Protein AF-A0A925IFC4-F1 (afdb_monomer)

Structure (mmCIF, N/CA/C/O backbone):
data_AF-A0A925IFC4-F1
#
_entry.id   AF-A0A925IFC4-F1
#
loop_
_atom_site.group_PDB
_atom_site.id
_atom_site.type_symbol
_atom_site.label_atom_id
_atom_site.label_alt_id
_atom_site.label_comp_id
_atom_site.label_asym_id
_atom_site.label_entity_id
_atom_site.label_seq_id
_atom_site.pdbx_PDB_ins_code
_atom_site.Cartn_x
_atom_site.Cartn_y
_atom_site.Cartn_z
_atom_site.occupancy
_atom_site.B_iso_or_equiv
_atom_site.auth_seq_id
_atom_site.auth_comp_id
_atom_site.auth_asym_id
_atom_site.auth_atom_i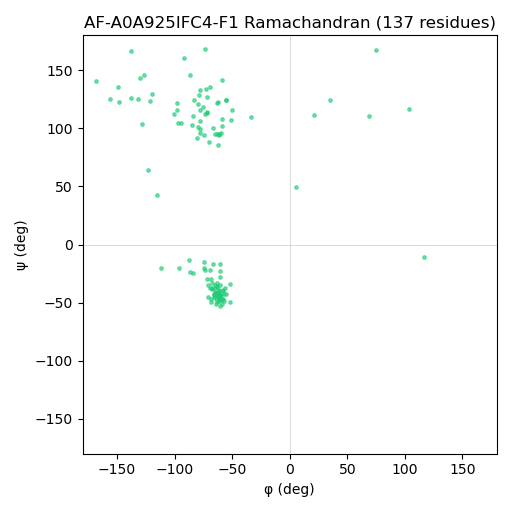d
_atom_site.pdbx_PDB_model_num
ATOM 1 N N . MET A 1 1 ? -32.174 -8.246 44.056 1.00 46.19 1 MET A N 1
ATOM 2 C CA . MET A 1 1 ? -30.906 -7.819 43.424 1.00 46.19 1 MET A CA 1
ATOM 3 C C . MET A 1 1 ? -29.836 -8.843 43.777 1.00 46.19 1 MET A C 1
ATOM 5 O O . MET A 1 1 ? -29.419 -8.893 44.926 1.00 46.19 1 MET A O 1
ATOM 9 N N . LYS A 1 2 ? -29.479 -9.734 42.846 1.00 35.59 2 LYS A N 1
ATOM 10 C CA . LYS A 1 2 ? -28.476 -10.783 43.079 1.00 35.59 2 LYS A CA 1
ATOM 11 C C . LYS A 1 2 ? -27.155 -10.326 42.459 1.00 35.59 2 LYS A C 1
ATOM 13 O O . LYS A 1 2 ? -27.074 -10.168 41.248 1.00 35.59 2 LYS A O 1
ATOM 18 N N . LYS A 1 3 ? -26.167 -10.049 43.311 1.00 41.47 3 LYS A N 1
ATOM 19 C CA . LYS A 1 3 ? -24.783 -9.749 42.927 1.00 41.47 3 LYS A CA 1
ATOM 20 C C . LYS A 1 3 ? -24.097 -11.082 42.628 1.00 41.47 3 LYS A C 1
ATOM 22 O O . LYS A 1 3 ? -24.071 -11.941 43.504 1.00 41.47 3 LYS A O 1
ATOM 27 N N . ILE A 1 4 ? -23.587 -11.263 41.414 1.00 45.59 4 ILE A N 1
ATOM 28 C CA . ILE A 1 4 ? -22.760 -12.422 41.063 1.00 45.59 4 ILE A CA 1
ATOM 29 C C . ILE A 1 4 ? -21.303 -11.975 41.164 1.00 45.59 4 ILE A C 1
ATOM 31 O O . ILE A 1 4 ? -20.880 -11.045 40.479 1.00 45.59 4 ILE A O 1
ATOM 35 N N . LEU A 1 5 ? -20.589 -12.599 42.101 1.00 38.47 5 LEU A N 1
ATOM 36 C CA . LEU A 1 5 ? -19.162 -12.427 42.339 1.00 38.47 5 LEU A CA 1
ATOM 37 C C . LEU A 1 5 ? -18.351 -13.015 41.178 1.00 38.47 5 LEU A C 1
ATOM 39 O O . LEU A 1 5 ? -18.596 -14.138 40.743 1.00 38.47 5 LEU A O 1
ATOM 43 N N . ILE A 1 6 ? -17.347 -12.259 40.742 1.00 48.53 6 ILE A N 1
ATOM 44 C CA . ILE A 1 6 ? -16.278 -12.691 39.843 1.00 48.53 6 ILE A CA 1
ATOM 45 C C . ILE A 1 6 ? -15.311 -13.558 40.659 1.00 48.53 6 ILE A C 1
ATOM 47 O O . ILE A 1 6 ? -14.718 -13.076 41.623 1.00 48.53 6 ILE A O 1
ATOM 51 N N . ALA A 1 7 ? -15.155 -14.829 40.287 1.00 41.88 7 ALA A N 1
ATOM 52 C CA . ALA A 1 7 ? -14.155 -15.722 40.862 1.00 41.88 7 ALA A CA 1
ATOM 53 C C . ALA A 1 7 ? -12.924 -15.761 39.944 1.00 41.88 7 ALA A C 1
ATOM 55 O O . ALA A 1 7 ? -12.948 -16.373 38.878 1.00 41.88 7 ALA A O 1
ATOM 56 N N . ALA A 1 8 ? -11.854 -15.082 40.357 1.00 44.44 8 ALA A N 1
ATOM 57 C CA . ALA A 1 8 ? -10.533 -15.211 39.756 1.00 44.44 8 ALA A CA 1
ATOM 58 C C . ALA A 1 8 ? -9.880 -16.505 40.266 1.00 44.44 8 ALA A C 1
ATOM 60 O O . ALA A 1 8 ? -9.625 -16.650 41.461 1.00 44.44 8 ALA A O 1
ATOM 61 N N . VAL A 1 9 ? -9.621 -17.452 39.365 1.00 39.47 9 VAL A N 1
ATOM 62 C CA . VAL A 1 9 ? -8.848 -18.662 39.664 1.00 39.47 9 VAL A CA 1
ATOM 63 C C . VAL A 1 9 ? -7.369 -18.319 39.500 1.00 39.47 9 VAL A C 1
ATOM 65 O O . VAL A 1 9 ? -6.867 -18.204 38.386 1.00 39.47 9 VAL A O 1
ATOM 68 N N . ILE A 1 10 ? -6.683 -18.119 40.624 1.00 49.72 10 ILE A N 1
ATOM 69 C CA . ILE A 1 10 ? -5.228 -17.950 40.695 1.00 49.72 10 ILE A CA 1
ATOM 70 C C . ILE A 1 10 ? -4.639 -19.331 40.987 1.00 49.72 10 ILE A C 1
ATOM 72 O O . ILE A 1 10 ? -4.730 -19.822 42.111 1.00 49.72 10 ILE A O 1
ATOM 76 N N . VAL A 1 11 ? -4.050 -19.973 39.978 1.00 46.69 11 VAL A N 1
ATOM 77 C CA . VAL A 1 11 ? -3.230 -21.173 40.185 1.00 46.69 11 VAL A CA 1
ATOM 78 C C . VAL A 1 11 ? -1.822 -20.717 40.549 1.00 46.69 11 VAL A C 1
ATOM 80 O O . VAL A 1 11 ? -1.109 -20.129 39.741 1.00 46.69 11 VAL A O 1
ATOM 83 N N . SER A 1 12 ? -1.461 -20.965 41.804 1.00 45.19 12 SER A N 1
ATOM 84 C CA . SER A 1 12 ? -0.130 -20.766 42.363 1.00 45.19 12 SER A CA 1
ATOM 85 C C . SER A 1 12 ? 0.604 -22.107 42.356 1.00 45.19 12 SER A C 1
ATOM 87 O O . SER A 1 12 ? 0.128 -23.070 42.957 1.00 45.19 12 SER A O 1
ATOM 89 N N . THR A 1 13 ? 1.759 -22.179 41.695 1.00 47.94 13 THR A N 1
ATOM 90 C CA . THR A 1 13 ? 2.710 -23.291 41.841 1.00 47.94 13 THR A CA 1
ATOM 91 C C . THR A 1 13 ? 4.058 -22.754 42.300 1.00 47.94 13 THR A C 1
ATOM 93 O O . THR A 1 13 ? 4.638 -21.861 41.683 1.00 47.94 13 THR A O 1
ATOM 96 N N . MET A 1 14 ? 4.513 -23.301 43.426 1.00 41.81 14 MET A N 1
ATOM 97 C CA . MET A 1 14 ? 5.743 -22.977 44.138 1.00 41.81 14 MET A CA 1
ATO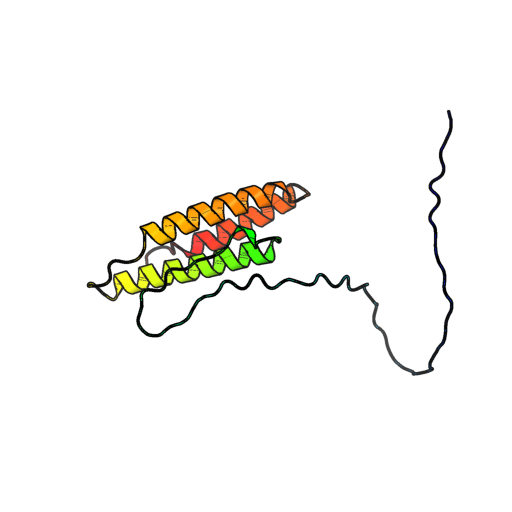M 98 C C . MET A 1 14 ? 7.008 -23.489 43.426 1.00 41.81 14 MET A C 1
ATOM 100 O O . MET A 1 14 ? 7.080 -24.647 43.034 1.00 41.81 14 MET A O 1
ATOM 104 N N . LEU A 1 15 ? 7.996 -22.589 43.349 1.00 44.41 15 LEU A N 1
ATOM 105 C CA . LEU A 1 15 ? 9.425 -22.712 43.695 1.00 44.41 15 LEU A CA 1
ATOM 106 C C . LEU A 1 15 ? 10.170 -24.043 43.462 1.00 44.41 15 LEU A C 1
ATOM 108 O O . LEU A 1 15 ? 9.935 -25.025 44.158 1.00 44.41 15 LEU A O 1
ATOM 112 N N . LEU A 1 16 ? 11.267 -23.957 42.699 1.00 45.97 16 LEU A N 1
ATOM 113 C CA . LEU A 1 16 ? 12.550 -24.592 43.030 1.00 45.97 16 LEU A CA 1
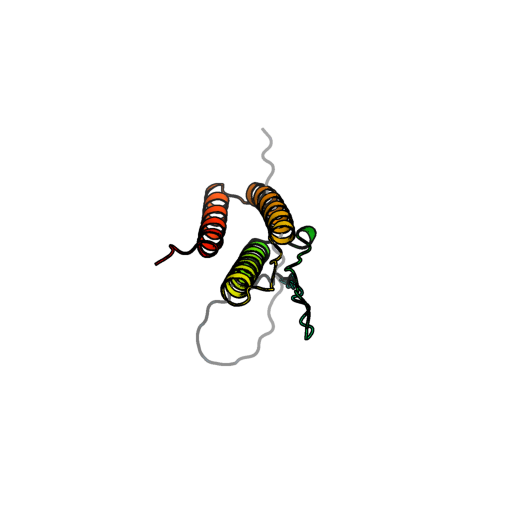ATOM 114 C C . LEU A 1 16 ? 13.696 -23.734 42.479 1.00 45.97 16 LEU A C 1
ATOM 116 O O . LEU A 1 16 ? 13.727 -23.387 41.303 1.00 45.97 16 LEU A O 1
ATOM 120 N N . GLY A 1 17 ? 14.586 -23.320 43.381 1.00 39.25 17 GLY A N 1
ATOM 121 C CA . GLY A 1 17 ? 15.634 -22.345 43.116 1.00 39.25 17 GLY A CA 1
ATOM 122 C C . GLY A 1 17 ? 16.965 -22.939 42.666 1.00 39.25 17 GLY A C 1
ATOM 123 O O . GLY A 1 17 ? 17.304 -24.073 42.991 1.00 39.25 17 GLY A O 1
ATOM 124 N N . CYS A 1 18 ? 17.769 -22.078 42.045 1.00 43.66 18 CYS A N 1
ATOM 125 C CA . CYS A 1 18 ? 19.224 -22.153 42.049 1.00 43.66 18 CYS A CA 1
ATOM 126 C C . CYS A 1 18 ? 19.780 -20.763 42.387 1.00 43.66 18 CYS A C 1
ATOM 128 O O . CYS A 1 18 ? 19.436 -19.758 41.771 1.00 43.66 18 CYS A O 1
ATOM 130 N N . LYS A 1 19 ? 20.622 -20.732 43.424 1.00 42.53 19 LYS A N 1
ATOM 131 C CA . LYS A 1 19 ? 21.416 -19.593 43.894 1.00 42.53 19 LYS A CA 1
ATOM 132 C C . LYS A 1 19 ? 22.419 -19.183 42.808 1.00 42.53 19 LYS A C 1
ATOM 134 O O . LYS A 1 19 ? 23.290 -19.973 42.463 1.00 42.53 19 LYS A O 1
ATOM 139 N N . GLY A 1 20 ? 22.341 -17.935 42.362 1.00 39.03 20 GLY A N 1
ATOM 140 C CA . GLY A 1 20 ? 23.335 -17.257 41.533 1.00 39.03 20 GLY A CA 1
ATOM 141 C C . GLY A 1 20 ? 23.179 -15.757 41.751 1.00 39.03 20 GLY A C 1
ATOM 142 O O . GLY A 1 20 ? 22.070 -15.238 41.709 1.00 39.03 20 GLY A O 1
ATOM 143 N N . LYS A 1 21 ? 24.269 -15.107 42.132 1.00 39.38 21 LYS A N 1
ATOM 144 C CA . LYS A 1 21 ? 24.345 -13.729 42.608 1.00 39.38 21 LYS A CA 1
ATOM 145 C C . LYS A 1 21 ? 24.499 -12.780 41.405 1.00 39.38 21 LYS A C 1
ATOM 147 O O . LYS A 1 21 ? 25.169 -13.147 40.449 1.00 39.38 21 LYS A O 1
ATOM 152 N N . ASP A 1 22 ? 23.907 -11.591 41.545 1.00 39.12 22 ASP A N 1
ATOM 153 C CA . ASP A 1 22 ? 24.119 -10.337 40.795 1.00 39.12 22 ASP A CA 1
ATOM 154 C C . ASP A 1 22 ? 23.083 -9.896 39.717 1.00 39.12 22 ASP A C 1
ATOM 156 O O . ASP A 1 22 ? 22.862 -10.526 38.691 1.00 39.12 22 ASP A O 1
ATOM 160 N N . GLU A 1 23 ? 22.488 -8.735 40.045 1.00 34.81 23 GLU A N 1
ATOM 161 C CA . GLU A 1 23 ? 21.970 -7.603 39.247 1.00 34.81 23 GLU A CA 1
ATOM 162 C C . GLU A 1 23 ? 20.721 -7.682 38.325 1.00 34.81 23 GLU A C 1
ATOM 164 O O . GLU A 1 23 ? 20.717 -8.197 37.216 1.00 34.81 23 GLU A O 1
ATOM 169 N N . LYS A 1 24 ? 19.671 -6.975 38.794 1.00 37.44 24 LYS A N 1
ATOM 170 C CA . LYS A 1 24 ? 18.642 -6.174 38.088 1.00 37.44 24 LYS A CA 1
ATOM 171 C C . LYS A 1 24 ? 18.374 -6.455 36.589 1.00 37.44 24 LYS A C 1
ATOM 173 O O . LYS A 1 24 ? 19.050 -5.882 35.738 1.00 37.44 24 LYS A O 1
ATOM 178 N N . LYS A 1 25 ? 17.186 -6.999 36.272 1.00 30.45 25 LYS A N 1
ATOM 179 C CA . LYS A 1 25 ? 16.208 -6.336 35.373 1.00 30.45 25 LYS A CA 1
ATOM 180 C C . LYS A 1 25 ? 14.825 -7.003 35.386 1.00 30.45 25 LYS A C 1
ATOM 182 O O . LYS A 1 25 ? 14.695 -8.214 35.428 1.00 30.45 25 LYS A O 1
ATOM 187 N N . ASN A 1 26 ? 13.825 -6.133 35.339 1.00 31.44 26 ASN A N 1
ATOM 188 C CA . ASN A 1 26 ? 12.381 -6.331 35.246 1.00 31.44 26 ASN A CA 1
ATOM 189 C C . ASN A 1 26 ? 11.966 -7.298 34.110 1.00 31.44 26 ASN A C 1
ATOM 191 O O . ASN A 1 26 ? 12.162 -6.970 32.939 1.00 31.44 26 ASN A O 1
ATOM 195 N N . GLU A 1 27 ? 11.375 -8.450 34.443 1.00 29.33 27 GLU A N 1
ATOM 196 C CA . GLU A 1 27 ? 10.755 -9.369 33.477 1.00 29.33 27 GLU A CA 1
ATOM 197 C C . GLU A 1 27 ? 9.383 -8.836 33.048 1.00 29.33 27 GLU A C 1
ATOM 199 O O . GLU A 1 27 ? 8.400 -8.874 33.786 1.00 29.33 27 GLU A O 1
ATOM 204 N N . THR A 1 28 ? 9.322 -8.329 31.818 1.00 34.19 28 THR A N 1
ATOM 205 C CA . THR A 1 28 ? 8.069 -8.164 31.079 1.00 34.19 28 THR A CA 1
ATOM 206 C C . THR A 1 28 ? 7.742 -9.499 30.424 1.00 34.19 28 THR A C 1
ATOM 208 O O . THR A 1 28 ? 8.560 -10.041 29.680 1.00 34.19 28 THR A O 1
ATOM 211 N N . ILE A 1 29 ? 6.547 -10.016 30.706 1.00 30.41 29 ILE A N 1
ATOM 212 C CA . ILE A 1 29 ? 5.949 -11.183 30.055 1.00 30.41 29 ILE A CA 1
ATOM 213 C C . ILE A 1 29 ? 6.019 -10.973 28.538 1.00 30.41 29 ILE A C 1
ATOM 215 O O . ILE A 1 29 ? 5.313 -10.137 27.977 1.00 30.41 29 ILE A O 1
ATOM 219 N N . SER A 1 30 ? 6.914 -11.711 27.883 1.00 32.00 30 SER A N 1
ATOM 220 C CA . SER A 1 30 ? 6.984 -11.777 26.429 1.00 32.00 30 SER A CA 1
ATOM 221 C C . SER A 1 30 ? 5.875 -12.698 25.947 1.00 32.00 30 SER A C 1
ATOM 223 O O . SER A 1 30 ? 6.023 -13.918 25.922 1.00 32.00 30 SER A O 1
ATOM 225 N N . THR A 1 31 ? 4.746 -12.108 25.566 1.00 31.53 31 THR A N 1
ATOM 226 C CA . THR A 1 31 ? 3.783 -12.773 24.693 1.00 31.53 31 THR A CA 1
ATOM 227 C C . THR A 1 31 ? 4.461 -12.929 23.337 1.00 31.53 31 THR A C 1
ATOM 229 O O . THR A 1 31 ? 4.572 -11.969 22.574 1.00 31.53 31 THR A O 1
ATOM 232 N N . ALA A 1 32 ? 4.977 -14.127 23.064 1.00 35.16 32 ALA A N 1
ATOM 233 C CA . ALA A 1 32 ? 5.475 -14.505 21.753 1.00 35.16 32 ALA A CA 1
ATOM 234 C C . ALA A 1 32 ? 4.313 -14.422 20.754 1.00 35.16 32 ALA A C 1
ATOM 236 O O . ALA A 1 32 ? 3.511 -15.342 20.620 1.00 35.16 32 ALA A O 1
ATOM 237 N N . THR A 1 33 ? 4.198 -13.278 20.086 1.00 32.16 33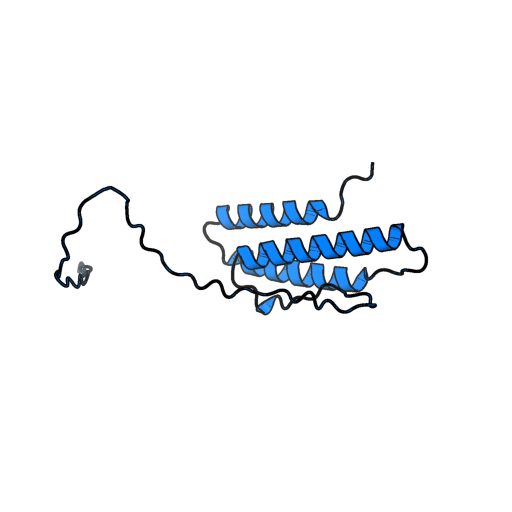 THR A N 1
ATOM 238 C CA . THR A 1 33 ? 3.435 -13.181 18.849 1.00 32.16 33 THR A CA 1
ATOM 239 C C . THR A 1 33 ? 4.363 -13.744 17.792 1.00 32.16 33 THR A C 1
ATOM 241 O O . THR A 1 33 ? 5.337 -13.095 17.410 1.00 32.16 33 THR A O 1
ATOM 244 N N . THR A 1 34 ? 4.132 -14.992 17.398 1.00 30.06 34 THR A N 1
ATOM 245 C CA . THR A 1 34 ? 4.749 -15.557 16.203 1.00 30.06 34 THR A CA 1
ATOM 246 C C . THR A 1 34 ? 4.295 -14.688 15.039 1.00 30.06 34 THR A C 1
ATOM 248 O O . THR A 1 34 ? 3.179 -14.834 14.549 1.00 30.06 34 THR A O 1
ATOM 251 N N . ALA A 1 35 ? 5.126 -13.719 14.660 1.00 36.28 35 ALA A N 1
ATOM 252 C CA . ALA A 1 35 ? 4.985 -13.005 13.409 1.00 36.28 35 ALA A CA 1
ATOM 253 C C . ALA A 1 35 ? 5.226 -14.042 12.311 1.00 36.28 35 ALA A C 1
ATOM 255 O O . ALA A 1 35 ? 6.369 -14.369 11.985 1.00 36.28 35 ALA A O 1
ATOM 256 N N . GLU A 1 36 ? 4.144 -14.628 11.801 1.00 35.38 36 GLU A N 1
ATOM 257 C CA . GLU A 1 36 ? 4.181 -15.297 10.511 1.00 35.38 36 GLU A CA 1
ATOM 258 C C . GLU A 1 36 ? 4.603 -14.230 9.508 1.00 35.38 36 GLU A C 1
ATOM 260 O O . GLU A 1 36 ? 3.870 -13.298 9.182 1.00 35.38 36 GLU A O 1
ATOM 265 N N . ASN A 1 37 ? 5.876 -14.305 9.137 1.00 38.12 37 ASN A N 1
ATOM 266 C CA . ASN A 1 37 ? 6.525 -13.388 8.231 1.00 38.12 37 ASN A CA 1
ATOM 267 C C . ASN A 1 37 ? 5.820 -13.523 6.877 1.00 38.12 37 ASN A C 1
ATOM 269 O O . ASN A 1 37 ? 6.130 -14.434 6.106 1.00 38.12 37 ASN A O 1
ATOM 273 N N . ASN A 1 38 ? 4.838 -12.652 6.622 1.00 46.09 38 ASN A N 1
ATOM 274 C CA . ASN A 1 38 ? 4.154 -12.515 5.341 1.00 46.09 38 ASN A CA 1
ATOM 275 C C . ASN A 1 38 ? 5.194 -12.097 4.307 1.00 46.09 38 ASN A C 1
ATOM 277 O O . ASN A 1 38 ? 5.474 -10.918 4.083 1.00 46.09 38 ASN A O 1
ATOM 281 N N . THR A 1 39 ? 5.860 -13.102 3.755 1.00 38.44 39 THR A N 1
ATOM 282 C CA . THR A 1 39 ? 6.976 -12.920 2.849 1.00 38.44 39 THR A CA 1
ATOM 283 C C . THR A 1 39 ? 6.376 -12.548 1.506 1.00 38.44 39 THR A C 1
ATOM 285 O O . THR A 1 39 ? 5.898 -13.410 0.776 1.00 38.44 39 THR A O 1
ATOM 288 N N . ALA A 1 40 ? 6.378 -11.252 1.192 1.00 46.69 40 ALA A N 1
ATOM 289 C CA . ALA A 1 40 ? 6.228 -10.796 -0.179 1.00 46.69 40 ALA A CA 1
ATOM 290 C C . ALA A 1 40 ? 7.373 -11.421 -0.987 1.00 46.69 40 ALA A C 1
ATOM 292 O O . ALA A 1 40 ? 8.546 -11.090 -0.796 1.00 46.69 40 ALA A O 1
ATOM 293 N N . THR A 1 41 ? 7.052 -12.400 -1.827 1.00 42.06 41 THR A N 1
ATOM 294 C CA . THR A 1 41 ? 8.018 -12.997 -2.740 1.00 42.06 41 THR A CA 1
ATOM 295 C C . THR A 1 41 ? 8.271 -12.013 -3.869 1.00 42.06 41 THR A C 1
ATOM 297 O O . THR A 1 41 ? 7.573 -12.017 -4.877 1.00 42.06 41 THR A O 1
ATOM 300 N N . ASN A 1 42 ? 9.311 -11.192 -3.721 1.00 46.00 42 ASN A N 1
ATOM 301 C CA . ASN A 1 42 ? 10.032 -10.696 -4.885 1.00 46.00 42 ASN A CA 1
ATOM 302 C C . ASN A 1 42 ? 10.783 -11.898 -5.456 1.00 46.00 42 ASN A C 1
ATOM 304 O O . ASN A 1 42 ? 11.898 -12.207 -5.033 1.00 46.00 42 ASN A O 1
ATOM 308 N N . THR A 1 43 ? 10.131 -12.641 -6.346 1.00 39.09 43 THR A N 1
ATOM 309 C CA . THR A 1 43 ? 10.789 -13.671 -7.145 1.00 39.09 43 THR A CA 1
ATOM 310 C C . THR A 1 43 ? 11.844 -12.968 -7.983 1.00 39.09 43 THR A C 1
ATOM 312 O O . THR A 1 43 ? 11.535 -12.402 -9.016 1.00 39.09 43 THR A O 1
ATOM 315 N N . GLY A 1 44 ? 13.086 -12.933 -7.507 1.00 40.44 44 GLY A N 1
ATOM 316 C CA . GLY A 1 44 ? 14.203 -12.500 -8.325 1.00 40.44 44 GLY A CA 1
ATOM 317 C C . GLY A 1 44 ? 14.500 -13.582 -9.353 1.00 40.44 44 GLY A C 1
ATOM 318 O O . GLY A 1 44 ? 14.948 -14.668 -8.983 1.00 40.44 44 GLY A O 1
ATOM 319 N N . SER A 1 45 ? 14.299 -13.290 -10.637 1.00 32.41 45 SER A N 1
ATOM 320 C CA . SER A 1 45 ? 14.986 -14.019 -11.696 1.00 32.41 45 SER A CA 1
ATOM 321 C C . SER A 1 45 ? 15.474 -13.069 -12.781 1.00 32.41 45 SER A C 1
ATOM 323 O O . SER A 1 45 ? 14.749 -12.262 -13.348 1.00 32.41 45 SER A O 1
ATOM 325 N N . THR A 1 46 ? 16.767 -13.182 -13.046 1.00 39.88 46 THR A N 1
ATOM 326 C CA . THR A 1 46 ? 17.507 -12.595 -14.157 1.00 39.88 46 THR A CA 1
ATOM 327 C C . THR A 1 46 ? 16.684 -12.494 -15.447 1.00 39.88 46 THR A C 1
ATOM 329 O O . THR A 1 46 ? 16.455 -13.501 -16.111 1.00 39.88 46 THR A O 1
ATOM 332 N N . GLY A 1 47 ? 16.316 -11.272 -15.842 1.00 35.31 47 GLY A N 1
ATOM 333 C CA . GLY A 1 47 ? 16.004 -10.941 -17.237 1.00 35.31 47 GLY A CA 1
ATOM 334 C C . GLY A 1 47 ? 14.581 -10.490 -17.564 1.00 35.31 47 GLY A C 1
ATOM 335 O O . GLY A 1 47 ? 14.405 -9.957 -18.654 1.00 35.31 47 GLY A O 1
ATOM 336 N N . ASN A 1 48 ? 13.603 -10.603 -16.660 1.00 39.44 48 ASN A N 1
ATOM 337 C CA . ASN A 1 48 ? 12.243 -10.115 -16.907 1.00 39.44 48 ASN A CA 1
ATOM 338 C C . ASN A 1 48 ? 11.838 -9.045 -15.885 1.00 39.44 48 ASN A C 1
ATOM 340 O O . ASN A 1 48 ? 12.075 -9.168 -14.695 1.00 39.44 48 ASN A O 1
ATOM 344 N N . GLU A 1 49 ? 11.339 -7.929 -16.407 1.00 57.09 49 GLU A N 1
ATOM 345 C CA . GLU A 1 49 ? 10.062 -7.273 -16.082 1.00 57.09 49 GLU A CA 1
ATOM 346 C C . GLU A 1 49 ? 9.204 -7.833 -14.916 1.00 57.09 49 GLU A C 1
ATOM 348 O O . GLU A 1 49 ? 8.006 -8.055 -15.071 1.00 57.09 49 GLU A O 1
ATOM 353 N N . ASP A 1 50 ? 9.790 -8.070 -13.742 1.00 67.00 50 ASP A N 1
ATOM 354 C CA . ASP A 1 50 ? 9.060 -8.595 -12.590 1.00 67.00 50 ASP A CA 1
ATOM 355 C C . ASP A 1 50 ? 8.159 -7.507 -11.988 1.00 67.00 50 ASP A C 1
ATOM 357 O O . ASP A 1 50 ? 8.602 -6.496 -11.435 1.00 67.00 50 ASP A O 1
ATOM 361 N N . VAL A 1 51 ? 6.856 -7.729 -12.123 1.00 78.88 51 VAL A N 1
ATOM 362 C CA . VAL A 1 51 ? 5.805 -6.933 -11.496 1.00 78.88 51 VAL A CA 1
ATOM 363 C C . VAL A 1 51 ? 5.694 -7.349 -10.034 1.00 78.88 51 VAL A C 1
ATOM 365 O O . VAL A 1 51 ? 5.609 -8.537 -9.730 1.00 78.88 51 VAL A O 1
ATOM 368 N N . PHE A 1 52 ? 5.634 -6.373 -9.128 1.00 86.44 52 PHE A N 1
ATOM 369 C CA . PHE A 1 52 ? 5.294 -6.633 -7.730 1.00 86.44 52 PHE A CA 1
ATOM 370 C C . PHE A 1 52 ? 3.953 -7.373 -7.627 1.00 86.44 52 PHE A C 1
ATOM 372 O O . PHE A 1 52 ? 2.929 -6.868 -8.092 1.00 86.44 52 PHE A O 1
ATOM 379 N N . ASP A 1 53 ? 3.952 -8.527 -6.968 1.00 87.50 53 ASP A N 1
ATOM 380 C CA . ASP A 1 53 ? 2.743 -9.275 -6.640 1.00 87.50 53 ASP A CA 1
ATOM 381 C C . ASP A 1 53 ? 2.700 -9.576 -5.143 1.00 87.50 53 ASP A C 1
ATOM 383 O O . ASP A 1 53 ? 3.719 -9.786 -4.482 1.00 87.50 53 ASP A O 1
ATOM 387 N N . ILE A 1 54 ? 1.487 -9.578 -4.601 1.00 87.38 54 ILE A N 1
ATOM 388 C CA . ILE A 1 54 ? 1.240 -9.882 -3.201 1.00 87.38 54 ILE A CA 1
ATOM 389 C C . ILE A 1 54 ? -0.120 -10.542 -3.014 1.00 87.38 54 ILE A C 1
ATOM 391 O O . ILE A 1 54 ? -1.165 -10.084 -3.504 1.00 87.38 54 ILE A O 1
ATOM 395 N N . ASP A 1 55 ? -0.136 -11.593 -2.202 1.00 91.69 55 ASP A N 1
ATOM 396 C CA . ASP A 1 55 ? -1.368 -12.125 -1.649 1.00 91.69 55 ASP A CA 1
ATOM 397 C C . ASP A 1 55 ? -1.820 -11.287 -0.446 1.00 91.69 55 ASP A C 1
ATOM 399 O O . ASP A 1 55 ? -1.459 -11.550 0.700 1.00 91.69 55 ASP A O 1
ATOM 403 N N . VAL A 1 56 ? -2.659 -10.280 -0.698 1.00 91.69 56 VAL A N 1
ATOM 404 C CA . VAL A 1 56 ? -3.214 -9.433 0.373 1.00 91.69 56 VAL A CA 1
ATOM 405 C C . VAL A 1 56 ? -4.048 -10.211 1.394 1.00 91.69 56 VAL A C 1
ATOM 407 O O . VAL A 1 56 ? -4.297 -9.690 2.475 1.00 91.69 56 VAL A O 1
ATOM 410 N N . THR A 1 57 ? -4.494 -11.435 1.083 1.00 91.62 57 THR A N 1
ATOM 411 C CA . THR A 1 57 ? -5.276 -12.245 2.029 1.00 91.62 57 THR A CA 1
ATOM 412 C C . THR A 1 57 ? -4.410 -12.834 3.144 1.00 91.62 57 THR A C 1
ATOM 414 O O . THR A 1 57 ? -4.929 -13.149 4.221 1.00 91.62 57 THR A O 1
ATOM 417 N N . SER A 1 58 ? -3.093 -12.910 2.928 1.00 92.44 58 SER A N 1
ATOM 418 C CA . SER A 1 58 ? -2.107 -13.298 3.941 1.00 92.44 58 SER A CA 1
ATOM 419 C C . SER A 1 58 ? -1.855 -12.200 4.982 1.00 92.44 58 SER A C 1
ATOM 421 O O . SER A 1 58 ? -1.470 -12.502 6.105 1.00 92.44 58 SER A O 1
ATOM 423 N N . LEU A 1 59 ? -2.153 -10.932 4.672 1.00 95.25 59 LEU A N 1
ATOM 424 C CA . LEU A 1 59 ? -1.888 -9.801 5.564 1.00 95.25 59 LEU A CA 1
ATOM 425 C C . LEU A 1 59 ? -2.841 -9.807 6.767 1.00 95.25 59 LEU A C 1
ATOM 427 O O . LEU A 1 59 ? -4.050 -9.623 6.615 1.00 95.25 59 LEU A O 1
ATOM 431 N N . LYS A 1 60 ? -2.297 -10.035 7.970 1.00 92.88 60 LYS A N 1
ATOM 432 C CA . LYS A 1 60 ? -3.080 -10.149 9.217 1.00 92.88 60 LYS A CA 1
ATOM 433 C C . LYS A 1 60 ? -2.861 -9.012 10.208 1.00 92.88 60 LYS A C 1
ATOM 435 O O . LYS A 1 60 ? -3.698 -8.818 11.086 1.00 92.88 60 LYS A O 1
ATOM 440 N N . ASP A 1 61 ? -1.760 -8.283 10.086 1.00 95.94 61 ASP A N 1
ATOM 441 C CA . ASP A 1 61 ? -1.343 -7.284 11.061 1.00 95.94 61 ASP A CA 1
ATOM 442 C C . ASP A 1 61 ? -0.820 -6.001 10.405 1.00 95.94 61 ASP A C 1
ATOM 444 O O . ASP A 1 61 ? -0.554 -5.931 9.202 1.00 95.94 61 ASP A O 1
ATOM 448 N N . GLU A 1 62 ? -0.691 -4.960 11.228 1.00 96.44 62 GLU A N 1
ATOM 449 C CA . GLU A 1 62 ? -0.241 -3.638 10.797 1.00 96.44 62 GLU A CA 1
ATOM 450 C C . GLU A 1 62 ? 1.145 -3.687 10.139 1.00 96.44 62 GLU A C 1
ATOM 452 O O . GLU A 1 62 ? 1.364 -3.015 9.131 1.00 96.44 62 GLU A O 1
ATOM 457 N N . ALA A 1 63 ? 2.064 -4.499 10.668 1.00 96.75 63 ALA A N 1
ATOM 458 C CA . ALA A 1 63 ? 3.419 -4.619 10.141 1.00 96.75 63 ALA A CA 1
ATOM 459 C C . ALA A 1 63 ? 3.425 -5.202 8.720 1.00 96.75 63 ALA A C 1
ATOM 461 O O . ALA A 1 63 ? 4.112 -4.676 7.844 1.00 96.75 63 ALA A O 1
ATOM 462 N N . GLY A 1 64 ? 2.615 -6.231 8.467 1.00 96.50 64 GLY A N 1
ATOM 463 C CA . GLY A 1 64 ? 2.438 -6.826 7.149 1.00 96.50 64 GLY A CA 1
ATOM 464 C C . GLY A 1 64 ? 1.871 -5.830 6.141 1.00 96.50 64 GLY A C 1
ATOM 465 O O . GLY A 1 64 ? 2.391 -5.723 5.031 1.00 96.50 64 GLY A O 1
ATOM 466 N N . PHE A 1 65 ? 0.855 -5.052 6.527 1.00 97.44 65 PHE A N 1
ATOM 467 C CA . PHE A 1 65 ? 0.317 -4.000 5.659 1.00 97.44 65 PHE A CA 1
ATOM 468 C C . PHE A 1 65 ? 1.342 -2.900 5.368 1.00 97.44 65 PHE A C 1
ATOM 470 O O . PHE A 1 65 ? 1.483 -2.502 4.214 1.00 97.44 65 PHE A O 1
ATOM 477 N N . ILE A 1 66 ? 2.075 -2.426 6.380 1.00 97.69 66 ILE A N 1
ATOM 478 C CA . ILE A 1 66 ? 3.126 -1.413 6.201 1.00 97.69 66 ILE A CA 1
ATOM 479 C C . ILE A 1 66 ? 4.186 -1.920 5.225 1.00 97.69 66 ILE A C 1
ATOM 481 O O . ILE A 1 66 ? 4.465 -1.251 4.231 1.00 97.69 66 ILE A O 1
ATOM 485 N N . LYS A 1 67 ? 4.709 -3.128 5.455 1.00 95.56 67 LYS A N 1
ATOM 486 C CA . LYS A 1 67 ? 5.732 -3.718 4.591 1.00 95.56 67 LYS A CA 1
ATOM 487 C C . LYS A 1 67 ? 5.231 -3.879 3.152 1.00 95.56 67 LYS A C 1
ATOM 489 O O . LYS A 1 67 ? 5.937 -3.520 2.217 1.00 95.56 67 LYS A O 1
ATOM 494 N N . ALA A 1 68 ? 3.999 -4.356 2.968 1.00 96.31 68 ALA A N 1
ATOM 495 C CA . ALA A 1 68 ? 3.387 -4.493 1.647 1.00 96.31 68 ALA A CA 1
ATOM 496 C C . ALA A 1 68 ? 3.333 -3.159 0.885 1.00 96.31 68 ALA A C 1
ATOM 498 O O . ALA A 1 68 ? 3.635 -3.113 -0.308 1.00 96.31 68 ALA A O 1
ATOM 499 N N . TRP A 1 69 ? 2.971 -2.069 1.567 1.00 97.38 69 TRP A N 1
ATOM 500 C CA . TRP A 1 69 ? 2.952 -0.730 0.977 1.00 97.38 69 TRP A CA 1
ATOM 501 C C . TRP A 1 69 ? 4.349 -0.203 0.646 1.00 97.38 69 TRP A C 1
ATOM 503 O O . TRP A 1 69 ? 4.520 0.457 -0.382 1.00 97.38 69 TRP A O 1
ATOM 513 N N . GLU A 1 70 ? 5.345 -0.484 1.487 1.00 95.69 70 GLU A N 1
ATOM 514 C CA . GLU A 1 70 ? 6.742 -0.111 1.239 1.00 95.69 70 GLU A CA 1
ATOM 515 C C . GLU A 1 70 ? 7.327 -0.857 0.036 1.00 95.69 70 GLU A C 1
ATOM 517 O O . GLU A 1 70 ? 7.936 -0.230 -0.838 1.00 95.69 70 GLU A O 1
ATOM 522 N N . ASP A 1 71 ? 7.090 -2.168 -0.052 1.00 94.38 71 ASP A N 1
ATOM 523 C CA . ASP A 1 71 ? 7.535 -2.999 -1.170 1.00 94.38 71 ASP A CA 1
ATOM 524 C C . ASP A 1 71 ? 6.854 -2.554 -2.480 1.00 94.38 71 ASP A C 1
ATOM 526 O O . ASP A 1 71 ? 7.536 -2.311 -3.479 1.00 94.38 71 ASP A O 1
ATOM 530 N N . PHE A 1 72 ? 5.529 -2.348 -2.459 1.00 95.00 72 PHE A N 1
ATOM 531 C CA . PHE A 1 72 ? 4.769 -1.836 -3.605 1.00 95.00 72 PHE A CA 1
ATOM 532 C C . PHE A 1 72 ? 5.305 -0.481 -4.085 1.00 95.00 72 PHE A C 1
ATOM 534 O O . PHE A 1 72 ? 5.552 -0.287 -5.275 1.00 95.00 72 PHE A O 1
ATOM 541 N N . THR A 1 73 ? 5.510 0.458 -3.157 1.00 94.31 73 THR A N 1
ATOM 542 C CA . THR A 1 73 ? 6.012 1.805 -3.464 1.00 94.31 73 THR A CA 1
ATOM 543 C C . THR A 1 73 ? 7.404 1.746 -4.082 1.00 94.31 73 THR A C 1
ATOM 545 O O . THR A 1 73 ? 7.665 2.405 -5.087 1.00 94.31 73 THR A O 1
ATOM 548 N N . THR A 1 74 ? 8.288 0.921 -3.521 1.00 92.62 74 THR A N 1
ATOM 549 C CA . THR A 1 74 ? 9.648 0.724 -4.034 1.00 92.62 74 THR A CA 1
ATOM 550 C C . THR A 1 74 ? 9.627 0.176 -5.458 1.00 92.62 74 THR A C 1
ATOM 552 O O . THR A 1 74 ? 10.300 0.717 -6.337 1.00 92.62 74 THR A O 1
ATOM 555 N N . ALA A 1 75 ? 8.818 -0.855 -5.708 1.00 92.81 75 ALA A N 1
ATOM 556 C CA . ALA A 1 75 ? 8.679 -1.455 -7.029 1.00 92.81 75 ALA A CA 1
ATOM 557 C C . ALA A 1 75 ? 8.090 -0.466 -8.048 1.00 92.81 75 ALA A C 1
ATOM 559 O O . ALA A 1 75 ? 8.605 -0.330 -9.159 1.00 92.81 75 ALA A O 1
ATOM 560 N N . ARG A 1 76 ? 7.076 0.311 -7.646 1.00 92.56 76 ARG A N 1
ATOM 561 C CA . ARG A 1 76 ? 6.453 1.324 -8.504 1.00 92.56 76 ARG A CA 1
ATO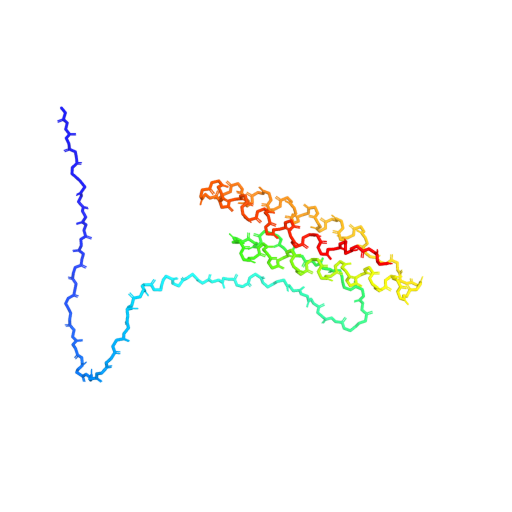M 562 C C . ARG A 1 76 ? 7.426 2.424 -8.921 1.00 92.56 76 ARG A C 1
ATOM 564 O O . ARG A 1 76 ? 7.418 2.816 -10.087 1.00 92.56 76 ARG A O 1
ATOM 571 N N . VAL A 1 77 ? 8.247 2.906 -7.988 1.00 91.56 77 VAL A N 1
ATOM 572 C CA . VAL A 1 77 ? 9.287 3.913 -8.256 1.00 91.56 77 VAL A CA 1
ATOM 573 C C . VAL A 1 77 ? 10.385 3.335 -9.152 1.00 91.56 77 VAL A C 1
ATOM 575 O O . VAL A 1 77 ? 10.871 4.022 -10.048 1.00 91.56 77 VAL A O 1
ATOM 578 N N . ALA A 1 78 ? 10.766 2.070 -8.954 1.00 90.38 78 ALA A N 1
ATOM 579 C CA . ALA A 1 78 ? 11.744 1.400 -9.808 1.00 90.38 78 ALA A CA 1
ATOM 580 C C . ALA A 1 78 ? 11.242 1.242 -11.256 1.00 90.38 78 ALA A C 1
ATOM 582 O O . ALA A 1 78 ? 11.998 1.522 -12.188 1.00 90.38 78 ALA A O 1
ATOM 583 N N . ASP A 1 79 ? 9.973 0.866 -11.447 1.00 90.62 79 ASP A N 1
ATOM 584 C CA . ASP A 1 79 ? 9.310 0.809 -12.759 1.00 90.62 79 ASP A CA 1
ATOM 585 C C . ASP A 1 79 ? 9.328 2.172 -13.461 1.00 90.62 79 ASP A C 1
ATOM 587 O O . ASP A 1 79 ? 9.721 2.289 -14.623 1.00 90.62 79 ASP A O 1
ATOM 591 N N . GLU A 1 80 ? 8.977 3.225 -12.724 1.00 89.62 80 GLU A N 1
ATOM 592 C CA . GLU A 1 80 ? 8.970 4.596 -13.229 1.00 89.62 80 GLU A CA 1
ATOM 593 C C . GLU A 1 80 ? 10.364 5.053 -13.659 1.00 89.62 80 GLU A C 1
ATOM 595 O O . GLU A 1 80 ? 10.551 5.519 -14.782 1.00 89.62 80 GLU A O 1
ATOM 600 N N . LYS A 1 81 ? 11.366 4.830 -12.804 1.00 89.75 81 LYS A N 1
ATOM 601 C CA . LYS A 1 81 ? 12.757 5.167 -13.100 1.00 89.75 81 LYS A CA 1
ATOM 602 C C . LYS A 1 81 ? 13.275 4.403 -14.315 1.00 89.75 81 LYS A C 1
ATOM 604 O O . LYS A 1 81 ? 13.954 4.989 -15.154 1.00 89.75 81 LYS A O 1
ATOM 609 N N . LYS A 1 82 ? 12.946 3.112 -14.442 1.00 89.62 82 LYS A N 1
ATOM 610 C CA . LYS A 1 82 ? 13.345 2.313 -15.606 1.00 89.62 82 LYS A CA 1
ATOM 611 C C . LYS A 1 82 ? 12.767 2.906 -16.888 1.00 89.62 82 LYS A C 1
ATOM 613 O O . LYS A 1 82 ? 13.508 3.062 -17.853 1.00 89.62 82 LYS A O 1
ATOM 618 N N . LYS A 1 83 ? 11.497 3.320 -16.870 1.00 88.12 83 LYS A N 1
ATOM 619 C CA . LYS A 1 83 ? 10.829 3.981 -18.003 1.00 88.12 83 LYS A CA 1
ATOM 620 C C . LYS A 1 83 ? 11.455 5.323 -18.377 1.00 88.12 83 LYS A C 1
ATOM 622 O O . LYS A 1 83 ? 11.474 5.670 -19.552 1.00 88.12 83 LYS A O 1
ATOM 627 N N . GLU A 1 84 ? 11.972 6.070 -17.407 1.00 88.94 84 GLU A N 1
ATOM 628 C CA . GLU A 1 84 ? 12.703 7.316 -17.670 1.00 88.94 84 GLU A CA 1
ATOM 629 C C . GLU A 1 84 ? 14.091 7.072 -18.285 1.00 88.94 84 GLU A C 1
ATOM 631 O O . GLU A 1 84 ? 14.581 7.905 -19.043 1.00 88.94 84 GLU A O 1
ATOM 636 N N . THR A 1 85 ? 14.730 5.939 -17.973 1.00 89.44 85 THR A N 1
ATOM 637 C CA . THR A 1 85 ? 16.092 5.618 -18.441 1.00 89.44 85 THR A CA 1
ATOM 638 C C . THR A 1 85 ? 16.153 4.735 -19.690 1.00 89.44 85 THR A C 1
ATOM 640 O O . THR A 1 85 ? 17.179 4.719 -20.367 1.00 89.44 85 THR A O 1
ATOM 643 N N . ASP A 1 86 ? 15.084 4.001 -20.004 1.00 90.75 86 ASP A N 1
ATOM 644 C CA . ASP A 1 86 ? 14.988 3.077 -21.137 1.00 90.75 86 ASP A CA 1
ATOM 645 C C . ASP A 1 86 ? 13.735 3.382 -21.969 1.00 90.75 86 ASP A C 1
ATOM 647 O O . ASP A 1 86 ? 12.617 3.009 -21.620 1.00 90.75 86 ASP A O 1
ATOM 651 N N . ASN A 1 87 ? 13.935 4.024 -23.123 1.00 88.75 87 ASN A N 1
ATOM 652 C CA . ASN A 1 87 ? 12.856 4.402 -24.041 1.00 88.75 87 ASN A CA 1
ATOM 653 C C . ASN A 1 87 ? 12.139 3.200 -24.688 1.00 88.75 87 ASN A C 1
ATOM 655 O O . ASN A 1 87 ? 11.058 3.362 -25.264 1.00 88.75 87 ASN A O 1
ATOM 659 N N . SER A 1 88 ? 12.741 2.006 -24.650 1.00 92.75 88 SER A N 1
ATOM 660 C CA . SER A 1 88 ? 12.120 0.779 -25.155 1.00 92.75 88 SER A CA 1
ATOM 661 C C . SER A 1 88 ? 11.193 0.134 -24.121 1.00 92.75 88 SER A C 1
ATOM 663 O O . SER A 1 88 ? 10.217 -0.522 -24.500 1.00 92.75 88 SER A O 1
ATOM 665 N N . TYR A 1 89 ? 11.428 0.405 -22.834 1.00 90.00 89 TYR A N 1
ATOM 666 C CA . TYR A 1 89 ? 10.639 -0.117 -21.729 1.00 90.00 89 TYR A CA 1
ATOM 667 C C . TYR A 1 89 ? 9.250 0.530 -21.664 1.00 90.00 89 TYR A C 1
ATOM 669 O O . TYR A 1 89 ? 9.089 1.752 -21.638 1.00 90.00 89 TYR A O 1
ATOM 677 N N . LYS A 1 90 ? 8.206 -0.304 -21.637 1.00 88.62 90 LYS A N 1
ATOM 678 C CA . LYS A 1 90 ? 6.807 0.162 -21.640 1.00 88.62 90 LYS A CA 1
ATOM 679 C C . LYS A 1 90 ? 6.270 0.468 -20.241 1.00 88.62 90 LYS A C 1
ATOM 681 O O . LYS A 1 90 ? 5.381 1.320 -20.111 1.00 88.62 90 LYS A O 1
ATOM 686 N N . GLY A 1 91 ? 6.860 -0.147 -19.217 1.00 89.31 91 GLY A N 1
ATOM 687 C CA . GLY A 1 91 ? 6.388 -0.096 -17.837 1.00 89.31 91 GLY A CA 1
ATOM 688 C C . GLY A 1 91 ? 5.153 -0.959 -17.595 1.00 89.31 91 GLY A C 1
ATOM 689 O O . GLY A 1 91 ? 4.478 -1.378 -18.536 1.00 89.31 91 GLY A O 1
ATOM 690 N N . HIS A 1 92 ? 4.832 -1.166 -16.320 1.00 90.88 92 HIS A N 1
ATOM 691 C CA . HIS A 1 92 ? 3.726 -2.030 -15.879 1.00 90.88 92 HIS A CA 1
ATOM 692 C C . HIS A 1 92 ? 2.620 -1.246 -15.165 1.00 90.88 92 HIS A C 1
ATOM 694 O O . HIS A 1 92 ? 2.112 -1.631 -14.110 1.00 90.88 92 HIS A O 1
ATOM 700 N N . TYR A 1 93 ? 2.264 -0.079 -15.711 1.00 90.06 93 TYR A N 1
ATOM 701 C CA . TYR A 1 93 ? 1.332 0.847 -15.060 1.00 90.06 93 TYR A CA 1
ATOM 702 C C . TYR A 1 93 ? -0.013 0.194 -14.702 1.00 90.06 93 TYR A C 1
ATOM 704 O O . TYR A 1 93 ? -0.532 0.419 -13.607 1.00 90.06 93 TYR A O 1
ATOM 712 N N . LEU A 1 94 ? -0.583 -0.614 -15.604 1.00 92.56 94 LEU A N 1
ATOM 713 C CA . LEU A 1 94 ? -1.882 -1.251 -15.373 1.00 92.56 94 LEU A CA 1
ATOM 714 C C . LEU A 1 94 ? -1.802 -2.319 -14.282 1.00 92.56 94 LEU A C 1
ATOM 716 O O . LEU A 1 94 ? -2.731 -2.464 -13.487 1.00 92.56 94 LEU A O 1
ATOM 720 N N . GLU A 1 95 ? -0.704 -3.060 -14.229 1.00 93.00 95 GLU A N 1
ATOM 721 C CA . GLU A 1 95 ? -0.448 -4.077 -13.224 1.00 93.00 95 GLU A CA 1
ATOM 722 C C . GLU A 1 95 ? -0.249 -3.439 -11.845 1.00 93.00 95 GLU A C 1
ATOM 724 O O . GLU A 1 95 ? -0.924 -3.823 -10.886 1.00 93.00 95 GLU A O 1
ATOM 729 N N . TYR A 1 96 ? 0.562 -2.380 -11.757 1.00 92.81 96 TYR A N 1
ATOM 730 C CA . TYR A 1 96 ? 0.723 -1.615 -10.522 1.00 92.81 96 TYR A CA 1
ATOM 731 C C . TYR A 1 96 ? -0.582 -0.945 -10.073 1.00 92.81 96 TYR A C 1
ATOM 733 O O . TYR A 1 96 ? -0.864 -0.910 -8.877 1.00 92.81 96 TYR A O 1
ATOM 741 N N . LEU A 1 97 ? -1.427 -0.460 -10.990 1.00 93.88 97 LEU A N 1
ATOM 742 C CA . LEU A 1 97 ? -2.737 0.104 -10.640 1.00 93.88 97 LEU A CA 1
ATOM 743 C C . LEU A 1 97 ? -3.681 -0.954 -10.041 1.00 93.88 97 LEU A C 1
ATOM 745 O O . LEU A 1 97 ? -4.387 -0.688 -9.060 1.00 93.88 97 LEU A O 1
ATOM 749 N N . LYS A 1 98 ? -3.684 -2.171 -10.601 1.00 94.00 98 LYS A N 1
ATOM 750 C CA . LYS A 1 98 ? -4.448 -3.302 -10.050 1.00 94.00 98 LYS A CA 1
ATOM 751 C C . LYS A 1 98 ? -3.959 -3.656 -8.646 1.00 94.00 98 LYS A C 1
ATOM 753 O O . LYS A 1 98 ? -4.786 -3.818 -7.747 1.00 94.00 98 LYS A O 1
ATOM 758 N N . MET A 1 99 ? -2.642 -3.719 -8.439 1.00 93.94 99 MET A N 1
ATOM 759 C CA . MET A 1 99 ? -2.064 -4.001 -7.121 1.00 93.94 99 MET A CA 1
ATOM 760 C C . MET A 1 99 ? -2.340 -2.892 -6.108 1.00 93.94 99 MET A C 1
ATOM 762 O O . MET A 1 99 ? -2.790 -3.200 -5.005 1.00 93.94 99 MET A O 1
ATOM 766 N N . TYR A 1 100 ? -2.205 -1.619 -6.493 1.00 95.25 100 TYR A N 1
ATOM 767 C CA . TYR A 1 100 ? -2.581 -0.477 -5.654 1.00 95.25 100 TYR A CA 1
ATOM 768 C C . TYR A 1 100 ? -4.017 -0.616 -5.144 1.00 95.25 100 TYR A C 1
ATOM 770 O O . TYR A 1 100 ? -4.280 -0.526 -3.947 1.00 95.25 100 TYR A O 1
ATOM 778 N N . THR A 1 101 ? -4.953 -0.900 -6.052 1.00 96.19 101 THR A N 1
ATOM 779 C CA . THR A 1 101 ? -6.376 -1.044 -5.718 1.00 96.19 101 THR A CA 1
ATOM 780 C C . THR A 1 101 ? -6.612 -2.209 -4.753 1.00 96.19 101 THR A C 1
ATOM 782 O O . THR A 1 101 ? -7.371 -2.077 -3.789 1.00 96.19 101 THR A O 1
ATOM 785 N N . LYS A 1 102 ? -5.933 -3.342 -4.980 1.00 96.25 102 LYS A N 1
ATOM 786 C CA . LYS A 1 102 ? -6.001 -4.536 -4.127 1.00 96.25 102 LYS A CA 1
ATOM 787 C C . LYS A 1 102 ? -5.477 -4.241 -2.713 1.00 96.25 102 LYS A C 1
ATOM 789 O O . LYS A 1 102 ? -6.192 -4.510 -1.747 1.00 96.25 102 LYS A O 1
ATOM 794 N N . LEU A 1 103 ? -4.294 -3.626 -2.587 1.00 96.31 103 LEU A N 1
ATOM 795 C CA . LEU A 1 103 ? -3.737 -3.199 -1.296 1.00 96.31 103 LEU A CA 1
ATOM 796 C C . LEU A 1 103 ? -4.640 -2.186 -0.598 1.00 96.31 103 LEU A C 1
ATOM 798 O O . LEU A 1 103 ? -4.912 -2.336 0.592 1.00 96.31 103 LEU A O 1
ATOM 802 N N . LYS A 1 104 ? -5.125 -1.163 -1.312 1.00 97.12 104 LYS A N 1
ATOM 803 C CA . LYS A 1 104 ? -5.953 -0.097 -0.729 1.00 97.12 104 LYS A CA 1
ATOM 804 C C . LYS A 1 104 ? -7.251 -0.643 -0.160 1.00 97.12 104 LYS A C 1
ATOM 806 O O . LYS A 1 104 ? -7.630 -0.273 0.953 1.00 97.12 104 LYS A O 1
ATOM 811 N N . LYS A 1 105 ? -7.900 -1.562 -0.879 1.00 97.69 105 LYS A N 1
ATOM 812 C CA . LYS A 1 105 ? -9.097 -2.249 -0.392 1.00 97.69 105 LYS A CA 1
ATOM 813 C C . LYS A 1 105 ? -8.801 -3.043 0.882 1.00 97.69 105 LYS A C 1
ATOM 815 O O . LYS A 1 105 ? -9.461 -2.805 1.888 1.00 97.69 105 LYS A O 1
ATOM 820 N N . ALA A 1 106 ? -7.783 -3.904 0.866 1.00 97.56 106 ALA A N 1
ATOM 821 C CA . ALA A 1 106 ? -7.419 -4.721 2.025 1.00 97.56 106 ALA A CA 1
ATOM 822 C C . ALA A 1 106 ? -7.015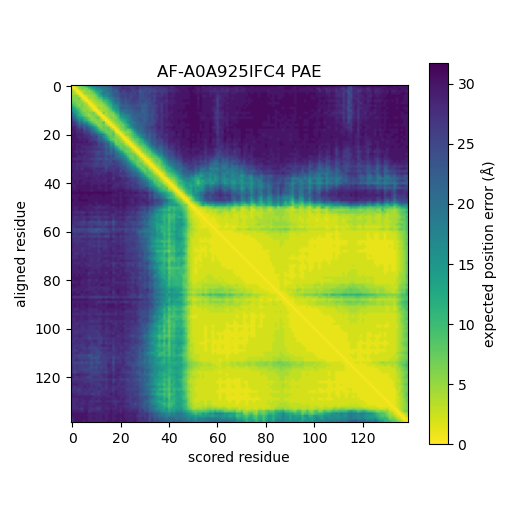 -3.863 3.241 1.00 97.56 106 ALA A C 1
ATOM 824 O O . ALA A 1 106 ? -7.446 -4.118 4.360 1.00 97.56 106 ALA A O 1
ATOM 825 N N . THR A 1 107 ? -6.273 -2.777 3.013 1.00 98.06 107 THR A N 1
ATOM 826 C CA . THR A 1 107 ? -5.883 -1.800 4.045 1.00 98.06 107 THR A CA 1
ATOM 827 C C . THR A 1 107 ? -7.102 -1.123 4.665 1.00 98.06 107 THR A C 1
ATOM 829 O O . THR A 1 107 ? -7.173 -0.952 5.878 1.00 98.06 107 THR A O 1
ATOM 832 N N . THR A 1 108 ? -8.081 -0.752 3.836 1.00 97.69 108 THR A N 1
ATOM 833 C CA . THR A 1 108 ? -9.341 -0.143 4.288 1.00 97.69 108 THR A CA 1
ATOM 834 C C . THR A 1 108 ? -10.199 -1.131 5.075 1.00 97.69 108 THR A C 1
ATOM 836 O O . THR A 1 108 ? -10.942 -0.740 5.970 1.00 97.69 108 THR A O 1
ATOM 839 N N . GLU A 1 109 ? -10.147 -2.415 4.732 1.00 97.75 109 GLU A N 1
ATOM 840 C CA . GLU A 1 109 ? -10.833 -3.465 5.483 1.00 97.75 109 GLU A CA 1
ATOM 841 C C . GLU A 1 109 ? -10.151 -3.707 6.834 1.00 97.75 109 GLU A C 1
ATOM 843 O O . GLU A 1 109 ? -10.836 -3.721 7.855 1.00 97.75 109 GLU A O 1
ATOM 848 N N . PHE A 1 110 ? -8.820 -3.787 6.861 1.00 97.81 110 PHE A N 1
ATOM 849 C CA . PHE A 1 110 ? -8.041 -3.930 8.090 1.00 97.81 110 PHE A CA 1
ATOM 850 C C . PHE A 1 110 ? -8.179 -2.723 9.024 1.00 97.81 110 PHE A C 1
ATOM 852 O O . PHE A 1 110 ? -8.370 -2.892 10.223 1.00 97.81 110 PHE A O 1
ATOM 859 N N . SER A 1 111 ? -8.174 -1.488 8.513 1.00 97.81 111 SER A N 1
ATOM 860 C CA . SER A 1 111 ? -8.283 -0.300 9.374 1.00 97.81 111 SER A CA 1
ATOM 861 C C . SER A 1 111 ? -9.582 -0.262 10.188 1.00 97.81 111 SER A C 1
ATOM 863 O O . SER A 1 111 ? -9.595 0.264 11.300 1.00 97.81 111 SER A O 1
ATOM 865 N N . LYS A 1 112 ? -10.660 -0.884 9.691 1.00 97.44 112 LYS A N 1
ATOM 866 C CA . LYS A 1 112 ? -11.940 -1.015 10.409 1.00 97.44 112 LYS A CA 1
ATOM 867 C C . LYS A 1 112 ? -11.863 -1.954 11.613 1.00 97.44 112 LYS A C 1
ATOM 869 O O . LYS A 1 112 ? -12.714 -1.859 12.494 1.00 97.44 112 LYS A O 1
ATOM 874 N N . THR A 1 113 ? -10.886 -2.860 11.657 1.00 97.50 113 THR A N 1
ATOM 875 C CA . THR A 1 113 ? -10.697 -3.790 12.780 1.00 97.50 113 THR A CA 1
ATOM 876 C C . THR A 1 113 ? -9.835 -3.196 13.891 1.00 97.50 113 THR A C 1
ATOM 878 O O . THR A 1 113 ? -9.788 -3.751 14.986 1.00 97.50 113 THR A O 1
ATOM 881 N N . ILE A 1 114 ? -9.152 -2.077 13.634 1.00 97.44 114 ILE A N 1
ATOM 882 C CA . ILE A 1 114 ? -8.259 -1.431 14.597 1.00 97.44 114 ILE A CA 1
ATOM 883 C C . ILE A 1 114 ? -9.079 -0.634 15.616 1.00 97.44 114 ILE A C 1
ATOM 885 O O . ILE A 1 114 ? -9.908 0.205 15.261 1.00 97.44 114 ILE A O 1
ATOM 889 N N . GLN A 1 115 ? -8.812 -0.869 16.900 1.00 95.38 115 GLN A N 1
ATOM 890 C CA . GLN A 1 115 ? -9.359 -0.095 18.011 1.00 95.38 115 GLN A CA 1
ATOM 891 C C . GLN A 1 115 ? -8.228 0.334 18.957 1.00 95.38 115 GLN A C 1
ATOM 893 O O . GLN A 1 115 ? -7.305 -0.448 19.184 1.00 95.38 115 GLN A O 1
ATOM 898 N N . PRO A 1 116 ? -8.288 1.547 19.537 1.00 97.06 116 PRO A N 1
ATOM 899 C CA . PRO A 1 116 ? -9.333 2.563 19.365 1.00 97.06 116 PRO A CA 1
ATOM 900 C C . PRO A 1 116 ? -9.264 3.261 17.993 1.00 97.06 116 PRO A C 1
ATOM 902 O O . PRO A 1 116 ? -8.258 3.166 17.296 1.00 97.06 116 PRO A O 1
ATOM 905 N N . ALA A 1 117 ? -10.296 4.031 17.629 1.00 96.62 117 ALA A N 1
ATOM 906 C CA . ALA A 1 117 ? -10.353 4.765 16.355 1.00 96.62 117 ALA A CA 1
ATOM 907 C C . ALA A 1 117 ? -9.110 5.639 16.077 1.00 96.62 117 ALA A C 1
ATOM 909 O O . ALA A 1 117 ? -8.674 5.749 14.935 1.00 96.62 117 ALA A O 1
ATOM 910 N N . ALA A 1 118 ? -8.493 6.210 17.118 1.00 97.75 118 ALA A N 1
ATOM 911 C CA . ALA A 1 118 ? -7.249 6.971 16.986 1.00 97.75 118 ALA A CA 1
ATOM 912 C C . ALA A 1 118 ? -6.084 6.131 16.419 1.00 97.75 118 ALA A C 1
ATOM 914 O O . ALA A 1 118 ? -5.281 6.644 15.645 1.00 97.75 118 ALA A O 1
ATOM 915 N N . ALA A 1 119 ? -6.013 4.836 16.745 1.00 97.38 119 ALA A N 1
ATOM 916 C CA . ALA A 1 119 ? -5.004 3.938 16.187 1.00 97.38 119 ALA A CA 1
ATOM 917 C C . ALA A 1 119 ? -5.270 3.634 14.701 1.00 97.38 119 ALA A C 1
ATOM 919 O O . ALA A 1 119 ? -4.327 3.567 13.916 1.00 97.38 119 ALA A O 1
ATOM 920 N N . ALA A 1 120 ? -6.538 3.538 14.282 1.00 97.38 120 ALA A N 1
ATOM 921 C CA . ALA A 1 120 ? -6.896 3.381 12.869 1.00 97.38 120 ALA A CA 1
ATOM 922 C C . ALA A 1 120 ? -6.504 4.613 12.028 1.00 97.38 120 ALA A C 1
ATOM 924 O O . ALA A 1 120 ? -6.044 4.476 10.890 1.00 97.38 120 ALA A O 1
ATOM 925 N N . VAL A 1 121 ? -6.648 5.816 12.601 1.00 97.81 121 VAL A N 1
ATOM 926 C CA . VAL A 1 121 ? -6.179 7.070 11.988 1.00 97.81 121 VAL A CA 1
ATOM 927 C C . VAL A 1 121 ? -4.658 7.059 11.855 1.00 97.81 121 VAL A C 1
ATOM 929 O O . VAL A 1 121 ? -4.158 7.222 10.746 1.00 97.81 121 VAL A O 1
ATOM 932 N N . ALA A 1 122 ? -3.929 6.762 12.936 1.00 97.94 122 ALA A N 1
ATOM 933 C CA . ALA A 1 122 ? -2.467 6.695 12.911 1.00 97.94 122 ALA A CA 1
ATOM 934 C C . ALA A 1 122 ? -1.941 5.665 11.892 1.00 97.94 122 ALA A C 1
ATOM 936 O O . ALA A 1 122 ? -0.976 5.927 11.176 1.00 97.94 122 ALA A O 1
ATOM 937 N N . PHE A 1 123 ? -2.592 4.505 11.772 1.00 98.19 123 PHE A N 1
ATOM 938 C CA . PHE A 1 123 ? -2.278 3.528 10.729 1.00 98.19 123 PHE A CA 1
ATOM 939 C C . PHE A 1 123 ? -2.491 4.104 9.318 1.00 98.19 123 PHE A C 1
ATOM 941 O O . PHE A 1 123 ? -1.613 3.998 8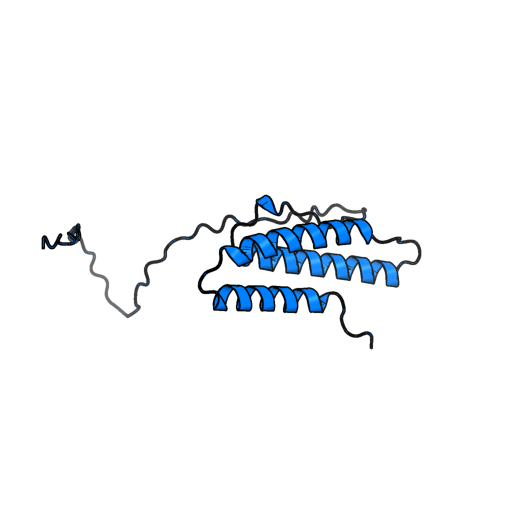.462 1.00 98.19 123 PHE A O 1
ATOM 948 N N . SER A 1 124 ? -3.619 4.776 9.080 1.00 97.69 124 SER A N 1
ATOM 949 C CA . SER A 1 124 ? -3.928 5.397 7.782 1.00 97.69 124 SER A CA 1
ATOM 950 C C . SER A 1 124 ? -2.934 6.505 7.409 1.00 97.69 124 SER A C 1
ATOM 952 O O . SER A 1 124 ? -2.571 6.647 6.238 1.00 97.69 124 SER A O 1
ATOM 954 N N . GLU A 1 125 ? -2.452 7.266 8.393 1.00 98.06 125 GLU A N 1
ATOM 955 C CA . GLU A 1 125 ? -1.400 8.273 8.216 1.00 98.06 125 GLU A CA 1
ATOM 956 C C . GLU A 1 125 ? -0.064 7.636 7.825 1.00 98.06 125 GLU A C 1
ATOM 958 O O . GLU A 1 125 ? 0.583 8.117 6.896 1.00 98.06 125 GLU A O 1
ATOM 963 N N . LYS A 1 126 ? 0.325 6.517 8.458 1.00 98.19 126 LYS A N 1
ATOM 964 C CA . LYS A 1 126 ? 1.533 5.764 8.072 1.00 98.19 126 LYS A CA 1
AT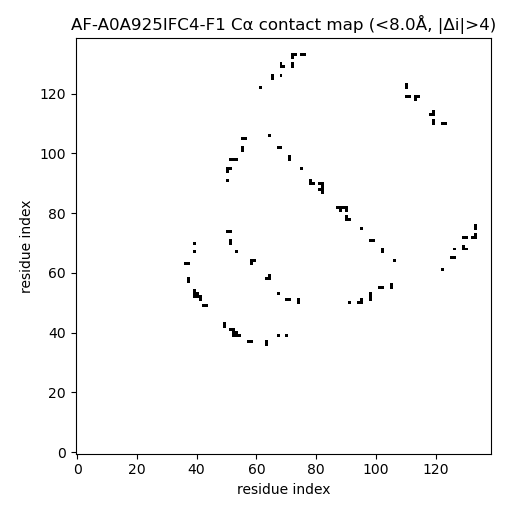OM 965 C C . LYS A 1 126 ? 1.458 5.293 6.623 1.00 98.19 126 LYS A C 1
ATOM 967 O O . LYS A 1 126 ? 2.406 5.503 5.870 1.00 98.19 126 LYS A O 1
ATOM 972 N N . ILE A 1 127 ? 0.326 4.716 6.213 1.00 97.88 127 ILE A N 1
ATOM 973 C CA . ILE A 1 127 ? 0.127 4.294 4.820 1.00 97.88 127 ILE A CA 1
ATOM 974 C C . ILE A 1 127 ? 0.200 5.491 3.867 1.00 97.88 127 ILE A C 1
ATOM 976 O O . ILE A 1 127 ? 0.909 5.436 2.867 1.00 97.88 127 ILE A O 1
ATOM 980 N N . SER A 1 128 ? -0.451 6.607 4.202 1.00 96.50 128 SER A N 1
ATOM 981 C CA . SER A 1 128 ? -0.410 7.828 3.383 1.00 96.50 128 SER A CA 1
ATOM 982 C C . SER A 1 128 ? 1.009 8.394 3.251 1.00 96.50 128 SER A C 1
ATOM 984 O O . SER A 1 128 ? 1.417 8.823 2.171 1.00 96.50 128 SER A O 1
ATOM 986 N N . ALA A 1 129 ? 1.796 8.350 4.329 1.00 96.69 129 ALA A N 1
ATOM 987 C CA . ALA A 1 129 ? 3.194 8.763 4.316 1.00 96.69 129 ALA A CA 1
ATOM 988 C C . ALA A 1 129 ? 4.049 7.861 3.410 1.00 96.69 129 ALA A C 1
ATOM 990 O O . ALA A 1 129 ? 4.951 8.357 2.737 1.00 96.69 129 ALA A O 1
ATOM 991 N N . ILE A 1 130 ? 3.756 6.560 3.338 1.00 96.94 130 ILE A N 1
ATOM 992 C CA . ILE A 1 130 ? 4.414 5.643 2.397 1.00 96.94 130 ILE A CA 1
ATOM 993 C C . ILE A 1 130 ? 3.998 5.971 0.960 1.00 96.94 130 ILE A C 1
ATOM 995 O O . ILE A 1 130 ? 4.868 6.186 0.120 1.00 96.94 130 ILE A O 1
ATOM 999 N N . GLU A 1 131 ? 2.694 6.107 0.695 1.00 94.75 131 GLU A N 1
ATOM 1000 C CA . GLU A 1 131 ? 2.162 6.419 -0.639 1.00 94.75 131 GLU A CA 1
ATOM 1001 C C . GLU A 1 131 ? 2.747 7.717 -1.216 1.00 94.75 131 GLU A C 1
ATOM 1003 O O . GLU A 1 131 ? 3.052 7.782 -2.407 1.00 94.75 131 GLU A O 1
ATOM 1008 N N . SER A 1 132 ? 2.975 8.735 -0.378 1.00 94.25 132 SER A N 1
ATOM 1009 C CA . SER A 1 132 ? 3.562 10.008 -0.819 1.00 94.25 132 SER A CA 1
ATOM 1010 C C . SER A 1 132 ? 4.963 9.870 -1.430 1.00 94.25 132 SER A C 1
ATOM 1012 O O . SER A 1 132 ? 5.363 10.698 -2.247 1.00 94.25 132 SER A O 1
ATOM 1014 N N . LYS A 1 133 ? 5.696 8.797 -1.100 1.00 92.56 133 LYS A N 1
ATOM 1015 C CA . LYS A 1 133 ? 7.029 8.519 -1.653 1.00 92.56 133 LYS A CA 1
ATOM 1016 C C . LYS A 1 133 ? 6.984 8.022 -3.100 1.00 92.56 133 LYS A C 1
ATOM 1018 O O . LYS A 1 133 ? 8.026 8.034 -3.746 1.00 92.56 133 LYS A O 1
ATOM 1023 N N . MET A 1 134 ? 5.822 7.602 -3.614 1.00 88.38 134 MET A N 1
ATOM 1024 C CA . MET A 1 134 ? 5.674 7.216 -5.025 1.00 88.38 134 MET A CA 1
ATOM 1025 C C . MET A 1 134 ? 5.799 8.405 -5.976 1.00 88.38 134 MET A C 1
ATOM 1027 O O . MET A 1 134 ? 6.247 8.235 -7.100 1.00 88.38 134 MET A O 1
ATOM 1031 N N . TYR A 1 135 ? 5.414 9.602 -5.531 1.00 78.25 135 TYR A N 1
ATOM 1032 C CA . TYR A 1 135 ? 5.392 10.804 -6.362 1.00 78.25 135 TYR A CA 1
ATOM 1033 C C . TYR A 1 135 ? 6.258 11.894 -5.730 1.00 78.25 135 TYR A C 1
ATOM 1035 O O . TYR A 1 135 ? 5.732 12.928 -5.305 1.00 78.25 135 TYR A O 1
ATOM 1043 N N . PRO A 1 136 ? 7.583 11.680 -5.613 1.00 63.72 136 PRO A N 1
ATOM 1044 C CA . PRO A 1 136 ? 8.451 12.717 -5.092 1.00 63.72 136 PRO A CA 1
ATOM 1045 C C . PRO A 1 136 ? 8.322 13.964 -5.981 1.00 63.72 136 PRO A C 1
ATOM 1047 O O . PRO A 1 136 ? 8.187 13.838 -7.204 1.00 63.72 136 PRO A O 1
ATOM 1050 N N . PRO A 1 137 ? 8.339 15.173 -5.395 1.00 57.03 137 PRO A N 1
ATOM 1051 C CA . PRO A 1 137 ? 8.237 16.398 -6.171 1.00 57.03 137 PRO A CA 1
ATOM 1052 C C . PRO A 1 137 ? 9.335 16.409 -7.236 1.00 57.03 137 PRO A C 1
ATOM 1054 O O . PRO A 1 137 ? 10.518 16.244 -6.924 1.00 57.03 137 PRO A O 1
ATOM 1057 N N . LYS A 1 138 ? 8.930 16.567 -8.501 1.00 57.44 138 LYS A N 1
ATOM 1058 C CA . LYS A 1 138 ? 9.872 16.717 -9.611 1.00 57.44 138 LYS A CA 1
ATOM 1059 C C . LYS A 1 138 ? 10.677 17.996 -9.361 1.00 57.44 138 LYS A C 1
ATOM 1061 O O . LYS A 1 138 ? 10.080 19.049 -9.142 1.00 57.44 138 LYS A O 1
ATOM 1066 N N . LYS A 1 139 ? 12.003 17.858 -9.297 1.00 48.56 139 LYS A N 1
ATOM 1067 C CA . LYS A 1 139 ? 12.939 18.982 -9.168 1.00 48.56 139 LYS A CA 1
ATOM 1068 C C . LYS A 1 139 ? 13.048 19.753 -10.473 1.00 48.56 139 LYS A C 1
ATOM 1070 O O . LYS A 1 139 ? 12.940 19.100 -11.535 1.00 48.56 139 LYS A O 1
#

Solvent-accessible surface area (backbone atoms only — not comparable to full-atom values): 9276 Å² total; per-residue (Å²): 139,85,85,82,79,85,82,82,86,78,87,83,81,86,88,85,88,81,96,78,88,88,83,90,81,88,84,72,87,78,77,81,73,80,74,76,75,72,72,67,65,79,76,84,59,96,91,59,95,75,72,85,62,73,70,66,85,68,54,82,49,71,66,45,50,52,49,53,49,49,53,49,35,52,48,52,41,51,42,52,51,47,38,75,74,30,88,84,52,84,59,57,65,70,59,53,51,52,47,51,53,54,50,52,52,50,51,58,56,52,40,71,73,42,75,58,66,68,53,26,48,54,51,51,50,53,53,50,61,44,58,52,65,55,65,62,81,84,128

Mean predicted aligned error: 15.09 Å

pLDDT: mean 73.51, std 26.2, range [29.33, 98.19]

Secondary structure (DSSP, 8-state):
--PPPP---------------------------------------TTS-------GGG--SHHHHHHHHHHHHHHHHHHHHHHHH-TT----HHHHHHHHHHHHHHHHHHHTT-SSHHHHHHHHHHHHHHHGGGSPPP-

Foldseek 3Di:
DDDDDDDDDDDDDDDDDDDDDDDDDDDDPDPPPPPPPQDQDPPDDPDDDDDRDHDLVPDDDLVSLLVSLLVLLVRLLVQVVCVVVDVVRPGDVVSSVVSVVVSVVSLVVVLVVDPPVVVSVVSVVSSVVSVCSSCDPDD

Sequence (139 aa):
MKKILIAAVIVSTMLLGCKGKDEKKNETISTATTAENNTATNTGSTGNEDVFDIDVTSLKDEAGFIKAWEDFTTARVADEKKKETDNSYKGHYLEYLKMYTKLKKATTEFSKTIQPAAAAVAFSEKISAIESKMYPPKK

Radius of gyration: 23.92 Å; Cα contacts (8 Å, |Δi|>4): 70; chains: 1; bounding box: 55×44×69 Å

Nearest PDB structures (foldseek):
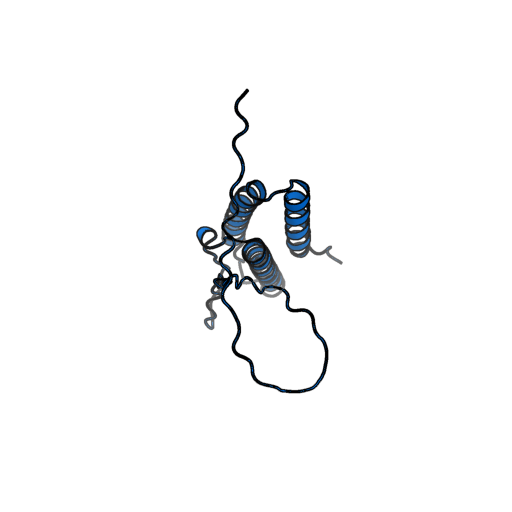  6vfk-assembly1_B  TM=4.928E-01  e=5.804E+00  synthetic construct